Protein AF-A0A2D8R700-F1 (afdb_monomer_lite)

Sequence (104 aa):
MHGADLRAQSEELSDKLLAAKFACHVSTIKKVREHMPVAVLDDEDQALIRQCAAEKARIDQKLPKLSKSYLSRHYQVSPEAIDIELDLAGWEDPRILRKKRRAA

Secondary structure (DSSP, 8-state):
-HHHHHHHHHHHTSHHHHHHHTTS-HHHHHHHHTT---SSS-HHHHHHHHHHHHHHHHHHHHGGGGSHHHHHHHHT--HHHHHHHHHHTTPPPHHHHHHHTT--

Foldseek 3Di:
DVLVVLVVLLVCLDLVNLCVVQVHDSVQLVCLCVVHDDDSDDPVSSVVSVVSVVVSVVSVVCNVCPDLVNVCVVVVHDSVVVVVVCVVVVHDDVVVVVVVVVVD

Radius of gyration: 18.83 Å; chains: 1; bounding box: 39×27×51 Å

pLDDT: mean 87.43, std 11.7, range [47.88, 97.06]

Structure (mmCIF, N/CA/C/O backbone):
data_AF-A0A2D8R700-F1
#
_entry.id   AF-A0A2D8R700-F1
#
loop_
_atom_site.group_PDB
_atom_site.id
_atom_site.type_symbol
_atom_site.label_atom_id
_atom_site.label_alt_id
_atom_site.label_comp_id
_atom_site.label_asym_id
_atom_site.label_entity_id
_atom_site.label_seq_id
_atom_site.pdbx_PDB_ins_code
_atom_site.Cartn_x
_atom_site.Cartn_y
_atom_site.Cartn_z
_atom_site.occupancy
_atom_site.B_iso_or_equiv
_atom_site.auth_seq_id
_atom_site.auth_comp_id
_atom_site.auth_asym_id
_atom_site.auth_atom_id
_atom_site.pdbx_PDB_model_num
ATOM 1 N N . MET A 1 1 ? -3.771 -3.316 15.746 1.00 58.94 1 MET A N 1
ATOM 2 C CA . MET A 1 1 ? -2.431 -3.294 15.106 1.00 58.94 1 MET A CA 1
ATOM 3 C C . MET A 1 1 ? -2.505 -3.440 13.587 1.00 58.94 1 MET A C 1
ATOM 5 O O . MET A 1 1 ? -2.155 -2.492 12.900 1.00 58.94 1 MET A O 1
ATOM 9 N N . HIS A 1 2 ? -3.124 -4.501 13.061 1.00 75.69 2 HIS A N 1
ATOM 10 C CA . HIS A 1 2 ? -3.168 -4.803 11.620 1.00 75.69 2 HIS A CA 1
ATOM 11 C C . HIS A 1 2 ? -3.543 -3.638 10.675 1.00 75.69 2 HIS A C 1
ATOM 13 O O . HIS A 1 2 ? -2.902 -3.438 9.652 1.00 75.69 2 HIS A O 1
ATOM 19 N N . GLY A 1 3 ? -4.551 -2.819 11.003 1.00 78.62 3 GLY A N 1
ATOM 20 C CA . GLY A 1 3 ? -4.983 -1.725 10.119 1.00 78.62 3 GLY A CA 1
ATOM 21 C C . GLY A 1 3 ? -4.029 -0.524 10.029 1.00 78.62 3 GLY A C 1
ATOM 22 O O . GLY A 1 3 ? -4.140 0.261 9.088 1.00 78.62 3 GLY A O 1
ATOM 23 N N . ALA A 1 4 ? -3.134 -0.330 11.004 1.00 78.19 4 ALA A N 1
ATOM 24 C CA . ALA A 1 4 ? -2.092 0.698 10.936 1.00 78.19 4 ALA A CA 1
ATOM 25 C C . ALA A 1 4 ? -0.901 0.195 10.110 1.00 78.19 4 ALA A C 1
ATOM 27 O O . ALA A 1 4 ? -0.426 0.914 9.234 1.00 78.19 4 ALA A O 1
ATOM 28 N N . ASP A 1 5 ? -0.515 -1.064 10.316 1.00 84.56 5 ASP A N 1
ATOM 29 C CA . ASP A 1 5 ? 0.558 -1.723 9.567 1.00 84.56 5 ASP A CA 1
ATOM 30 C C . ASP A 1 5 ? 0.207 -1.827 8.081 1.00 84.56 5 ASP A C 1
ATOM 32 O O . ASP A 1 5 ? 1.002 -1.455 7.226 1.00 84.56 5 ASP A O 1
ATOM 36 N N . LEU A 1 6 ? -1.030 -2.217 7.758 1.00 87.12 6 LEU A N 1
ATOM 37 C CA . LEU A 1 6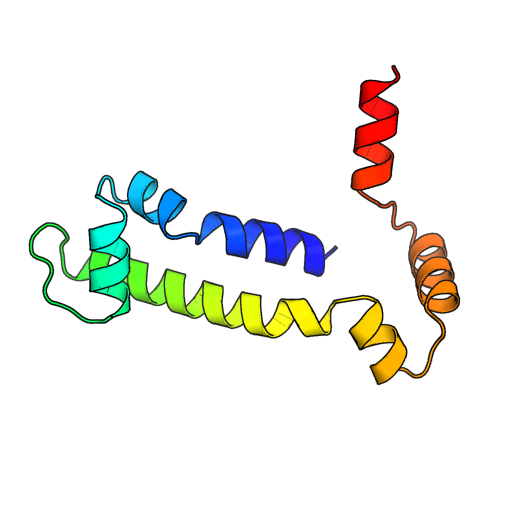 ? -1.523 -2.233 6.380 1.00 87.12 6 LEU A CA 1
ATOM 38 C C . LEU A 1 6 ? -1.504 -0.839 5.732 1.00 87.12 6 LEU A C 1
ATOM 40 O O . LEU A 1 6 ? -1.219 -0.717 4.546 1.00 87.12 6 LEU A O 1
ATOM 44 N N . ARG A 1 7 ? -1.775 0.232 6.491 1.00 86.06 7 ARG A N 1
ATOM 45 C CA . ARG A 1 7 ? -1.657 1.602 5.964 1.00 86.06 7 ARG A CA 1
ATOM 46 C C . ARG A 1 7 ? -0.208 1.958 5.652 1.00 86.06 7 ARG A C 1
ATOM 48 O O . ARG A 1 7 ? 0.037 2.545 4.606 1.00 86.06 7 ARG A O 1
ATOM 55 N N . ALA A 1 8 ? 0.729 1.588 6.524 1.00 87.81 8 ALA A N 1
ATOM 56 C CA . ALA A 1 8 ? 2.153 1.787 6.271 1.00 87.81 8 ALA A CA 1
ATOM 57 C C . ALA A 1 8 ? 2.622 0.990 5.041 1.00 87.81 8 ALA A C 1
ATOM 59 O O . ALA A 1 8 ? 3.255 1.561 4.162 1.00 87.81 8 ALA A O 1
ATOM 60 N N . GLN A 1 9 ? 2.216 -0.278 4.919 1.00 89.81 9 GLN A N 1
ATOM 61 C CA . GLN A 1 9 ? 2.523 -1.116 3.754 1.00 89.81 9 GLN A CA 1
ATOM 62 C C . GLN A 1 9 ? 1.942 -0.539 2.452 1.00 89.81 9 GLN A C 1
ATOM 64 O O . GLN A 1 9 ? 2.635 -0.490 1.442 1.00 89.81 9 GLN A O 1
ATOM 69 N N . SER A 1 10 ? 0.691 -0.058 2.455 1.00 91.44 10 SER A N 1
ATOM 70 C CA . SER A 1 10 ? 0.104 0.590 1.267 1.00 91.44 10 SER A CA 1
ATOM 71 C C . SER A 1 10 ? 0.867 1.860 0.868 1.00 91.44 10 SER A C 1
ATOM 73 O O . SER A 1 10 ? 1.086 2.099 -0.322 1.00 91.44 10 SER A O 1
ATOM 75 N N . GLU A 1 11 ? 1.320 2.650 1.848 1.00 91.56 11 GLU A N 1
ATOM 76 C CA . GLU A 1 11 ? 2.130 3.847 1.603 1.00 91.56 11 GLU A CA 1
ATOM 77 C C . GLU A 1 11 ? 3.499 3.490 1.005 1.00 91.56 11 GLU A C 1
ATOM 79 O O . GLU A 1 11 ? 3.914 4.111 0.026 1.00 91.56 11 GLU A O 1
ATOM 84 N N . GLU A 1 12 ? 4.167 2.454 1.527 1.00 92.31 12 GLU A N 1
ATOM 85 C CA . GLU A 1 12 ? 5.439 1.929 1.003 1.00 92.31 12 GLU A CA 1
ATOM 86 C C . GLU A 1 12 ? 5.345 1.473 -0.459 1.00 92.31 12 GLU A C 1
ATOM 88 O O . GLU A 1 12 ? 6.316 1.589 -1.209 1.00 92.31 12 GLU A O 1
ATOM 93 N N . LEU A 1 13 ? 4.164 1.013 -0.879 1.00 94.00 13 LEU A N 1
ATOM 94 C CA . LEU A 1 13 ? 3.863 0.600 -2.250 1.00 94.00 13 LEU A CA 1
ATOM 95 C C . LEU A 1 13 ? 3.350 1.751 -3.137 1.00 94.00 13 LEU A C 1
ATOM 97 O O . LEU A 1 13 ? 2.888 1.515 -4.254 1.00 94.00 13 LEU A O 1
ATOM 101 N N . SER A 1 14 ? 3.391 3.000 -2.667 1.00 93.62 14 SER A N 1
ATOM 102 C CA . SER A 1 14 ? 2.985 4.160 -3.465 1.00 93.62 14 SER A CA 1
ATOM 103 C C . SER A 1 14 ? 3.875 4.356 -4.697 1.00 93.62 14 SER A C 1
ATOM 105 O O . SER A 1 14 ? 5.084 4.124 -4.660 1.00 93.62 14 SER A O 1
ATOM 107 N N . ASP A 1 15 ? 3.297 4.885 -5.783 1.00 94.50 15 ASP A N 1
ATOM 108 C CA . ASP A 1 15 ? 4.033 5.121 -7.036 1.00 94.50 15 ASP A CA 1
ATOM 109 C C . ASP A 1 15 ? 5.289 5.982 -6.827 1.00 94.50 15 ASP A C 1
ATOM 111 O O . ASP A 1 15 ? 6.286 5.807 -7.520 1.00 94.50 15 ASP A O 1
ATOM 115 N N . LYS A 1 16 ? 5.254 6.907 -5.859 1.00 95.25 16 LYS A N 1
ATOM 116 C CA . LYS A 1 16 ? 6.386 7.772 -5.516 1.00 95.25 16 LYS A CA 1
ATOM 117 C C . LYS A 1 16 ? 7.548 6.981 -4.913 1.00 95.25 16 LYS A C 1
ATOM 119 O O . LYS A 1 16 ? 8.694 7.213 -5.292 1.00 95.25 16 LYS A O 1
ATOM 124 N N . LEU A 1 17 ? 7.266 6.081 -3.971 1.00 95.56 17 LEU A N 1
ATOM 125 C CA . LEU A 1 17 ? 8.303 5.285 -3.314 1.00 95.56 17 LEU A CA 1
ATOM 126 C C . LEU A 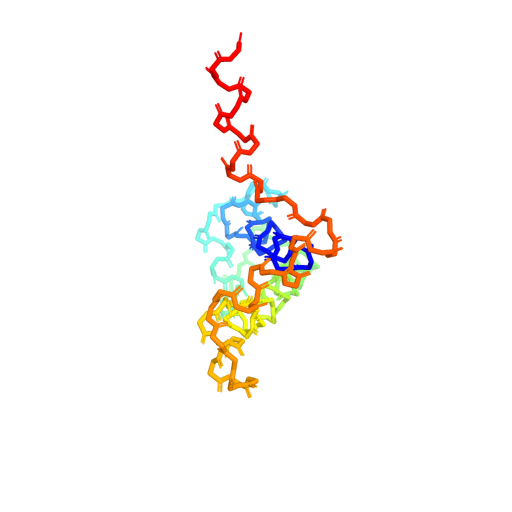1 17 ? 8.811 4.163 -4.216 1.00 95.56 17 LEU A C 1
ATOM 128 O O . LEU A 1 17 ? 10.014 3.913 -4.237 1.00 95.56 17 LEU A O 1
ATOM 132 N N . LEU A 1 18 ? 7.935 3.555 -5.020 1.00 95.88 18 LEU A N 1
ATOM 133 C CA . LEU A 1 18 ? 8.353 2.613 -6.056 1.00 95.88 18 LEU A CA 1
ATOM 134 C C . LEU A 1 18 ? 9.253 3.301 -7.089 1.00 95.88 18 LEU A C 1
ATOM 136 O O . LEU A 1 18 ? 10.333 2.800 -7.372 1.00 95.88 18 LEU A O 1
ATOM 140 N N . ALA A 1 19 ? 8.887 4.490 -7.576 1.00 95.81 19 ALA A N 1
ATOM 141 C CA . ALA A 1 19 ? 9.726 5.248 -8.505 1.00 95.81 19 ALA A CA 1
ATOM 142 C C . ALA A 1 19 ? 11.128 5.520 -7.936 1.00 95.81 19 ALA A C 1
ATOM 144 O O . ALA A 1 19 ? 12.123 5.324 -8.629 1.00 95.81 19 ALA A O 1
ATOM 145 N N . ALA A 1 20 ? 11.214 5.895 -6.655 1.00 95.88 20 ALA A N 1
ATOM 146 C CA . ALA A 1 20 ? 12.492 6.072 -5.973 1.00 95.88 20 ALA A CA 1
ATOM 147 C C . ALA A 1 20 ? 13.290 4.758 -5.853 1.00 95.88 20 ALA A C 1
ATOM 149 O O . ALA A 1 20 ? 14.495 4.767 -6.086 1.00 95.88 20 ALA A O 1
ATOM 150 N N . LYS A 1 21 ? 12.636 3.634 -5.521 1.00 94.88 21 LYS A N 1
ATOM 151 C CA . LYS A 1 21 ? 13.282 2.312 -5.399 1.00 94.88 21 LYS A CA 1
ATOM 152 C C . LYS A 1 21 ? 13.828 1.793 -6.730 1.00 94.88 21 LYS A C 1
ATOM 154 O O . LYS A 1 21 ? 14.950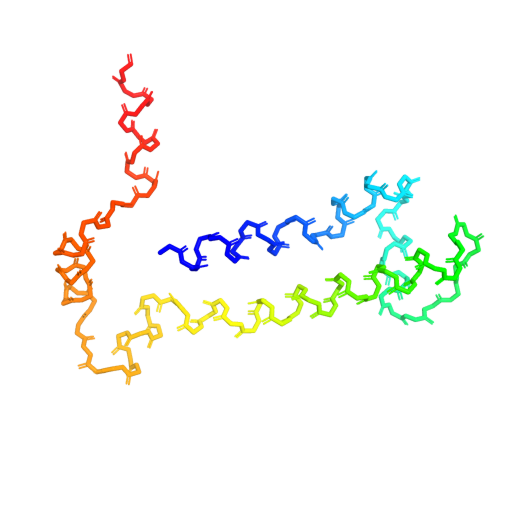 1.309 -6.760 1.00 94.88 21 LYS A O 1
ATOM 159 N N . PHE A 1 22 ? 13.062 1.932 -7.809 1.00 95.00 22 PHE A N 1
ATOM 160 C CA . PHE A 1 22 ? 13.452 1.513 -9.161 1.00 95.00 22 PHE A CA 1
ATOM 161 C C . PHE A 1 22 ? 14.235 2.596 -9.922 1.00 95.00 22 PHE A C 1
ATOM 163 O O . PHE A 1 22 ? 14.397 2.500 -11.134 1.00 95.00 22 PHE A O 1
ATOM 170 N N . ALA A 1 23 ? 14.671 3.661 -9.234 1.00 95.00 23 ALA A N 1
ATOM 171 C CA . ALA A 1 23 ? 15.435 4.774 -9.803 1.00 95.00 23 ALA A CA 1
ATOM 172 C C . ALA A 1 23 ? 14.850 5.331 -11.120 1.00 95.00 23 ALA A C 1
ATOM 174 O O . ALA A 1 23 ? 15.577 5.683 -12.049 1.00 95.00 23 ALA A O 1
ATOM 175 N N . CYS A 1 24 ? 13.521 5.426 -11.207 1.00 95.12 24 CYS A N 1
ATOM 176 C CA . CYS A 1 24 ? 12.816 5.861 -12.408 1.00 95.12 24 CYS A CA 1
ATOM 177 C C . CYS A 1 24 ? 11.807 6.977 -12.105 1.00 95.12 24 CYS A C 1
ATOM 179 O O . CYS A 1 24 ? 11.576 7.366 -10.960 1.00 95.12 24 CYS A O 1
ATOM 181 N N . HIS A 1 25 ? 11.200 7.538 -13.150 1.00 96.50 25 HIS A N 1
ATOM 182 C CA . HIS A 1 25 ? 10.177 8.564 -12.981 1.00 96.50 25 HIS A CA 1
ATOM 183 C C . HIS A 1 25 ? 8.828 7.943 -12.583 1.00 96.50 25 HIS A C 1
ATOM 185 O O . HIS A 1 25 ? 8.464 6.860 -13.037 1.00 96.50 25 HIS A O 1
ATOM 191 N N . VAL A 1 26 ? 8.016 8.666 -11.807 1.00 96.56 26 VAL A N 1
ATOM 192 C CA . VAL A 1 26 ? 6.680 8.207 -11.367 1.00 96.56 26 VAL A CA 1
ATOM 193 C C . VAL A 1 26 ? 5.770 7.840 -12.548 1.00 96.56 26 VAL A C 1
ATOM 195 O O . VAL A 1 26 ? 4.967 6.914 -12.458 1.00 96.56 26 VAL A O 1
ATOM 198 N N . SER A 1 27 ? 5.905 8.531 -13.684 1.00 96.44 27 SER A N 1
ATOM 199 C CA . SER A 1 27 ? 5.160 8.184 -14.904 1.00 96.44 27 SER A CA 1
ATOM 200 C C . SER A 1 27 ? 5.535 6.811 -15.468 1.00 96.44 27 SER A C 1
ATOM 202 O O . SER A 1 27 ? 4.676 6.162 -16.058 1.00 96.44 27 SER A O 1
ATOM 204 N N . THR A 1 28 ? 6.770 6.343 -15.266 1.00 95.94 28 THR A N 1
ATOM 205 C CA . THR A 1 28 ? 7.205 4.996 -15.652 1.00 95.94 28 THR A CA 1
ATOM 206 C C . THR A 1 28 ? 6.462 3.947 -14.835 1.00 95.94 28 THR A C 1
ATOM 208 O O . THR A 1 28 ? 5.870 3.047 -15.420 1.00 95.94 28 THR A O 1
ATOM 211 N N . ILE A 1 29 ? 6.383 4.113 -13.509 1.00 97.06 29 ILE A N 1
ATOM 212 C CA . ILE A 1 29 ? 5.609 3.213 -12.636 1.00 97.06 29 ILE A CA 1
ATOM 213 C C . ILE A 1 29 ? 4.147 3.125 -13.094 1.00 97.06 29 ILE A C 1
ATOM 215 O O . ILE A 1 29 ? 3.610 2.028 -13.239 1.00 97.06 29 ILE A O 1
ATOM 219 N N . LYS A 1 30 ? 3.514 4.266 -13.397 1.00 96.06 30 LYS A N 1
ATOM 220 C CA . LYS A 1 30 ? 2.130 4.300 -13.903 1.00 96.06 30 LYS A CA 1
ATOM 221 C C . LYS A 1 30 ? 1.970 3.539 -15.220 1.00 96.06 30 LYS A C 1
ATOM 223 O O . LYS A 1 30 ? 1.062 2.725 -15.337 1.00 96.06 30 LYS A O 1
ATOM 228 N N . LYS A 1 31 ? 2.888 3.735 -16.172 1.00 96.62 31 LYS A N 1
ATOM 229 C CA . LYS A 1 31 ? 2.893 2.992 -17.441 1.00 96.62 31 LYS A CA 1
ATOM 230 C C . LYS A 1 31 ? 3.010 1.486 -17.226 1.00 96.62 31 LYS A C 1
ATOM 232 O O . LYS A 1 31 ? 2.226 0.737 -17.798 1.00 96.62 31 LYS A O 1
ATOM 237 N N . VAL A 1 32 ? 3.931 1.045 -16.367 1.00 96.19 32 VAL A N 1
ATOM 238 C CA . VAL A 1 32 ? 4.106 -0.382 -16.054 1.00 96.19 32 VAL A CA 1
ATOM 239 C C . VAL A 1 32 ? 2.832 -0.983 -15.455 1.00 96.19 32 VAL A C 1
ATOM 241 O O . VAL A 1 32 ? 2.430 -2.082 -15.849 1.00 96.19 32 VAL A O 1
ATOM 244 N N . ARG A 1 33 ? 2.171 -0.252 -14.545 1.00 94.31 33 ARG A N 1
ATOM 245 C CA . ARG A 1 33 ? 0.886 -0.642 -13.940 1.00 94.31 33 ARG A CA 1
ATOM 246 C C . ARG A 1 33 ? -0.247 -0.751 -14.959 1.00 94.31 33 ARG A C 1
ATOM 248 O O . ARG A 1 33 ? -1.097 -1.620 -14.826 1.00 94.31 33 ARG A O 1
ATOM 255 N N . GLU A 1 34 ? -0.248 0.114 -15.965 1.00 94.38 34 GLU A N 1
ATOM 256 C CA . GLU A 1 34 ? -1.231 0.135 -17.056 1.00 94.38 34 GLU A CA 1
ATOM 257 C C . GLU A 1 34 ? -0.857 -0.810 -18.211 1.00 94.38 34 GLU A C 1
ATOM 259 O O . GLU A 1 34 ? -1.482 -0.771 -19.267 1.00 94.38 34 GLU A O 1
ATOM 264 N N . HIS A 1 35 ? 0.155 -1.668 -18.021 1.00 93.38 35 HIS A N 1
ATOM 265 C CA . HIS A 1 35 ? 0.676 -2.582 -19.043 1.00 93.38 35 HIS A CA 1
ATOM 266 C C . HIS A 1 35 ? 1.119 -1.876 -20.337 1.00 93.38 35 HIS A C 1
ATOM 268 O O . HIS A 1 35 ? 1.139 -2.474 -21.412 1.00 93.38 35 HIS A O 1
ATOM 274 N N . MET A 1 36 ? 1.509 -0.604 -20.240 1.00 94.62 36 MET A N 1
ATOM 275 C CA . MET A 1 36 ? 2.075 0.132 -21.362 1.00 94.62 36 MET A CA 1
ATOM 276 C C . MET A 1 36 ? 3.545 -0.245 -21.600 1.00 94.62 36 MET A C 1
ATOM 278 O O . MET A 1 36 ? 4.257 -0.566 -20.644 1.00 94.62 36 MET A O 1
ATOM 282 N N . PRO A 1 37 ? 4.036 -0.122 -22.847 1.00 90.44 37 PRO A N 1
ATOM 283 C CA . PRO A 1 37 ? 5.444 -0.333 -23.163 1.00 90.44 37 PRO A CA 1
ATOM 284 C C . PRO A 1 37 ? 6.372 0.610 -22.385 1.00 90.44 37 PRO A C 1
ATOM 286 O O . PRO A 1 37 ? 6.192 1.835 -22.380 1.00 90.44 37 PRO A O 1
ATOM 289 N N . VAL A 1 38 ? 7.400 0.032 -21.763 1.00 93.44 38 VAL A N 1
ATOM 290 C CA . VAL A 1 38 ? 8.465 0.730 -21.037 1.00 93.44 38 VAL A CA 1
ATOM 291 C C . VAL A 1 38 ? 9.799 0.096 -21.421 1.00 93.44 38 VAL A C 1
ATOM 293 O O . VAL A 1 38 ? 9.939 -1.115 -21.353 1.00 93.44 38 VAL A O 1
ATOM 296 N N . ALA A 1 39 ? 10.766 0.917 -21.835 1.00 91.06 39 ALA A N 1
ATOM 297 C CA . ALA A 1 39 ? 12.097 0.455 -22.252 1.00 91.06 39 ALA A CA 1
ATOM 298 C C . ALA A 1 39 ? 13.197 0.723 -21.209 1.00 91.06 39 ALA A C 1
ATOM 300 O O . ALA A 1 39 ? 14.316 0.256 -21.360 1.00 91.06 39 ALA A O 1
ATOM 301 N N . VAL A 1 40 ? 12.899 1.519 -20.175 1.00 92.31 40 VAL A N 1
ATOM 302 C CA . VAL A 1 40 ? 13.878 1.938 -19.152 1.00 92.31 40 VAL A CA 1
ATOM 303 C C . VAL A 1 40 ? 14.001 0.958 -17.982 1.00 92.31 40 VAL A C 1
ATOM 305 O O . VAL A 1 40 ? 14.822 1.181 -17.104 1.00 92.31 40 VAL A O 1
ATOM 308 N N . LEU A 1 41 ? 13.167 -0.080 -17.954 1.00 93.56 41 LEU A N 1
ATOM 309 C CA . LEU A 1 41 ? 13.152 -1.1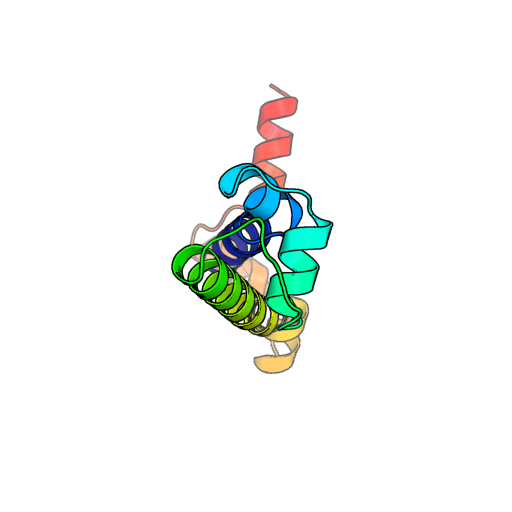38 -16.947 1.00 93.56 41 LEU A CA 1
ATOM 310 C C . LEU A 1 41 ? 13.120 -2.475 -17.677 1.00 93.56 41 LEU A C 1
ATOM 312 O O . LEU A 1 41 ? 12.445 -2.583 -18.706 1.00 93.56 41 LEU A O 1
ATOM 316 N N . ASP A 1 42 ? 13.811 -3.472 -17.140 1.00 95.44 42 ASP A N 1
ATOM 317 C CA . ASP A 1 42 ? 13.731 -4.832 -17.660 1.00 95.44 42 ASP A CA 1
ATOM 318 C C . ASP A 1 42 ? 12.386 -5.497 -17.316 1.00 95.44 42 ASP A C 1
ATOM 320 O O . ASP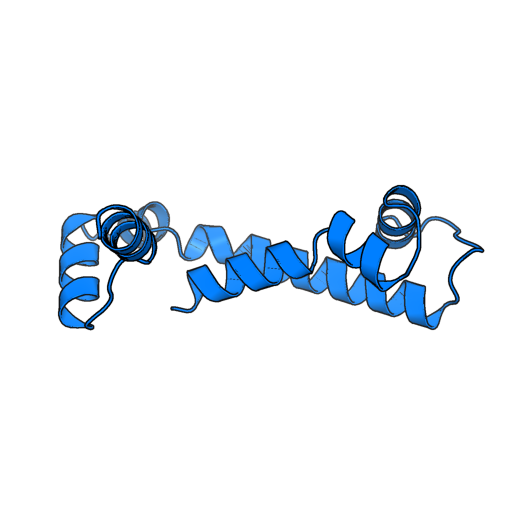 A 1 42 ? 11.531 -4.941 -16.616 1.00 95.44 42 ASP A O 1
ATOM 324 N N . ASP A 1 43 ? 12.162 -6.684 -17.874 1.00 94.19 43 ASP A N 1
ATOM 325 C CA . ASP A 1 43 ? 10.903 -7.405 -17.698 1.00 94.19 43 ASP A CA 1
ATOM 326 C C . ASP A 1 43 ? 10.685 -7.870 -16.250 1.00 94.19 43 ASP A C 1
ATOM 328 O O . ASP A 1 43 ? 9.535 -7.950 -15.803 1.00 94.19 43 ASP A O 1
ATOM 332 N N . GLU A 1 44 ? 11.761 -8.143 -15.504 1.00 96.44 44 GLU A N 1
ATOM 333 C CA . GLU A 1 44 ? 11.696 -8.577 -14.106 1.00 96.44 44 GLU A CA 1
ATOM 334 C C . GLU A 1 44 ? 11.243 -7.428 -13.199 1.00 96.44 44 GLU A C 1
ATOM 336 O O . GLU A 1 44 ? 10.280 -7.581 -12.440 1.00 96.44 44 GLU A O 1
ATOM 341 N N . ASP A 1 45 ? 11.843 -6.248 -13.349 1.00 95.81 45 ASP A N 1
ATOM 342 C CA . ASP A 1 45 ? 11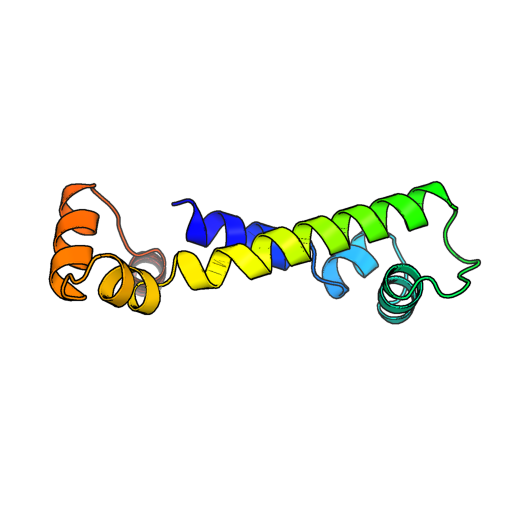.449 -5.024 -12.656 1.00 95.81 45 ASP A CA 1
ATOM 343 C C . ASP A 1 45 ? 10.006 -4.646 -12.991 1.00 95.81 45 ASP A C 1
ATOM 345 O O . ASP A 1 45 ? 9.202 -4.322 -12.108 1.00 95.81 45 ASP A O 1
ATOM 349 N N . GLN A 1 46 ? 9.631 -4.732 -14.271 1.00 96.62 46 GLN A N 1
ATOM 350 C CA . GLN A 1 46 ? 8.259 -4.471 -14.691 1.00 96.62 46 GLN A CA 1
ATOM 351 C C . GLN A 1 46 ? 7.267 -5.460 -14.066 1.00 96.62 46 GLN A C 1
ATOM 353 O O . GLN A 1 46 ? 6.174 -5.059 -13.647 1.00 96.62 46 GLN A O 1
ATOM 358 N N . ALA A 1 47 ? 7.619 -6.744 -13.982 1.00 96.44 47 ALA A N 1
ATOM 359 C CA . ALA A 1 47 ? 6.800 -7.750 -13.318 1.00 96.44 47 ALA A CA 1
ATOM 360 C C . ALA A 1 47 ? 6.677 -7.473 -11.812 1.00 96.44 47 ALA A C 1
ATOM 362 O O . ALA A 1 47 ? 5.566 -7.519 -11.273 1.00 96.44 47 ALA A O 1
ATOM 363 N N . LEU A 1 48 ? 7.775 -7.116 -11.144 1.00 96.94 48 LEU A N 1
ATOM 364 C CA . LEU A 1 48 ? 7.791 -6.817 -9.715 1.00 96.94 48 LEU A CA 1
ATOM 365 C C . LEU A 1 48 ? 6.946 -5.581 -9.380 1.00 96.94 48 LEU A C 1
ATOM 367 O O . LEU A 1 48 ? 6.135 -5.621 -8.456 1.00 96.94 48 LEU A O 1
ATOM 371 N N . ILE A 1 49 ? 7.037 -4.509 -10.171 1.00 96.12 49 ILE A N 1
ATOM 372 C CA . ILE A 1 49 ? 6.188 -3.316 -10.005 1.00 96.12 49 ILE A CA 1
ATOM 373 C C . ILE A 1 49 ? 4.702 -3.676 -10.115 1.00 96.12 49 ILE A C 1
ATOM 375 O O . ILE A 1 49 ? 3.884 -3.186 -9.329 1.00 96.12 49 ILE A O 1
ATOM 379 N N . ARG A 1 50 ? 4.328 -4.546 -11.061 1.00 96.44 50 ARG A N 1
ATOM 380 C CA . ARG A 1 50 ? 2.937 -5.012 -11.199 1.00 96.44 50 ARG A CA 1
ATOM 381 C C . ARG A 1 50 ? 2.493 -5.817 -9.978 1.00 96.44 50 ARG A C 1
ATOM 383 O O . ARG A 1 50 ? 1.379 -5.607 -9.500 1.00 96.44 50 ARG A O 1
ATOM 390 N N . GLN A 1 51 ? 3.356 -6.674 -9.432 1.00 96.69 51 GLN A N 1
ATOM 391 C CA . GLN A 1 51 ? 3.078 -7.402 -8.188 1.00 96.69 51 GLN A CA 1
ATOM 392 C C . GLN A 1 51 ? 2.894 -6.444 -7.003 1.00 96.69 51 GLN A C 1
ATOM 394 O O . GLN A 1 51 ? 1.913 -6.565 -6.269 1.00 96.69 51 GLN A O 1
ATOM 399 N N . CYS A 1 52 ? 3.761 -5.437 -6.859 1.00 95.81 52 CYS A N 1
ATOM 400 C CA . CYS A 1 52 ? 3.624 -4.390 -5.844 1.00 95.81 52 CYS A CA 1
ATOM 401 C C . CYS A 1 52 ? 2.294 -3.635 -5.972 1.00 95.81 52 CYS A C 1
ATOM 403 O O . CYS A 1 52 ? 1.613 -3.395 -4.975 1.00 95.81 52 CYS A O 1
ATOM 405 N N . ALA A 1 53 ? 1.886 -3.291 -7.195 1.00 94.50 53 ALA A N 1
ATOM 406 C CA . ALA A 1 53 ? 0.619 -2.613 -7.440 1.00 94.50 53 ALA A CA 1
ATOM 407 C C . ALA A 1 53 ? -0.597 -3.496 -7.114 1.00 94.50 53 ALA A C 1
ATOM 409 O O . ALA A 1 53 ? -1.568 -3.009 -6.529 1.00 94.50 53 ALA A O 1
ATOM 410 N N . ALA A 1 54 ? -0.540 -4.787 -7.452 1.00 94.81 54 ALA A N 1
ATOM 411 C CA . ALA A 1 54 ? -1.577 -5.754 -7.102 1.00 94.81 54 ALA A CA 1
ATOM 412 C C . ALA A 1 54 ? -1.701 -5.923 -5.580 1.00 94.81 54 ALA A C 1
ATOM 414 O O . ALA A 1 54 ? -2.809 -5.916 -5.037 1.00 94.81 54 ALA A O 1
ATOM 415 N N . GLU A 1 55 ? -0.571 -5.996 -4.876 1.00 95.44 55 GLU A N 1
ATOM 416 C CA . GLU A 1 55 ? -0.546 -6.095 -3.420 1.00 95.44 55 GLU A CA 1
ATOM 417 C C . GLU A 1 55 ? -1.095 -4.826 -2.759 1.00 95.44 55 GLU A C 1
ATOM 419 O O . GLU A 1 55 ? -1.942 -4.907 -1.868 1.00 95.44 55 GLU A O 1
ATOM 424 N N . LYS A 1 56 ? -0.728 -3.643 -3.263 1.00 93.94 56 LYS A N 1
ATOM 425 C CA . LYS A 1 56 ? -1.313 -2.381 -2.801 1.00 93.94 56 LYS A CA 1
ATOM 426 C C . LYS A 1 56 ? -2.831 -2.368 -2.972 1.00 93.94 56 LYS A C 1
ATOM 428 O O . LYS A 1 56 ? -3.547 -2.026 -2.035 1.00 93.94 56 LYS A O 1
ATOM 433 N N . ALA A 1 57 ? -3.335 -2.781 -4.136 1.00 93.50 57 ALA A N 1
ATOM 434 C CA . ALA A 1 57 ? -4.773 -2.854 -4.386 1.00 93.50 57 ALA A CA 1
ATOM 435 C C . ALA A 1 57 ? -5.475 -3.820 -3.415 1.00 93.50 57 ALA A C 1
ATOM 437 O O . ALA A 1 57 ? -6.539 -3.500 -2.880 1.00 93.50 57 ALA A O 1
ATOM 438 N N . ARG A 1 58 ? -4.859 -4.974 -3.123 1.00 94.31 58 ARG A N 1
ATOM 439 C CA . ARG A 1 58 ? -5.353 -5.938 -2.128 1.00 94.31 58 ARG A CA 1
ATOM 440 C C . ARG A 1 58 ? -5.437 -5.320 -0.731 1.00 94.31 58 ARG A C 1
ATOM 442 O O . ARG A 1 58 ? -6.418 -5.545 -0.019 1.00 94.31 58 ARG A O 1
ATOM 449 N N . ILE A 1 59 ? -4.426 -4.555 -0.328 1.00 92.75 59 ILE A N 1
ATOM 450 C CA . ILE A 1 59 ? -4.397 -3.858 0.962 1.00 92.75 59 ILE A CA 1
ATOM 451 C C . ILE A 1 59 ? -5.475 -2.767 1.010 1.00 92.75 59 ILE A C 1
ATOM 453 O O . ILE A 1 59 ? -6.265 -2.725 1.957 1.00 92.75 59 ILE A O 1
ATOM 457 N N . ASP A 1 60 ? -5.564 -1.936 -0.026 1.00 90.38 60 ASP A N 1
ATOM 458 C CA . ASP A 1 60 ? -6.520 -0.828 -0.108 1.00 90.38 60 ASP A CA 1
ATOM 459 C C . ASP A 1 60 ? -7.976 -1.316 -0.066 1.00 90.38 60 ASP A C 1
ATOM 461 O O . ASP A 1 60 ? -8.830 -0.658 0.522 1.00 90.38 60 ASP A O 1
ATOM 465 N N . GLN A 1 61 ? -8.268 -2.509 -0.594 1.00 91.31 61 GLN A N 1
ATOM 466 C CA . GLN A 1 61 ? -9.587 -3.144 -0.465 1.00 91.31 61 GLN A CA 1
ATOM 467 C C . GLN A 1 61 ? -9.909 -3.611 0.966 1.00 91.31 61 GLN A C 1
ATOM 469 O O . GLN A 1 61 ? -11.081 -3.693 1.347 1.00 91.31 61 GLN A O 1
ATOM 474 N N . LYS A 1 62 ? -8.893 -3.942 1.772 1.00 90.00 62 LYS A N 1
ATOM 475 C CA . LYS A 1 62 ? -9.063 -4.397 3.163 1.00 90.00 62 LYS A CA 1
ATOM 476 C C . LYS A 1 62 ? -9.205 -3.239 4.141 1.00 90.00 62 LYS A C 1
ATOM 478 O O . LYS A 1 62 ? -9.973 -3.350 5.093 1.00 90.00 62 LYS A O 1
ATOM 483 N N . LEU A 1 63 ? -8.493 -2.136 3.918 1.00 87.62 63 LEU A N 1
ATOM 484 C CA . LEU A 1 63 ? -8.433 -1.009 4.854 1.00 87.62 63 LEU A CA 1
ATOM 485 C C . LEU A 1 63 ? -9.807 -0.435 5.255 1.00 87.62 63 LEU A C 1
ATOM 487 O O . LEU A 1 63 ? -10.021 -0.245 6.455 1.00 87.62 63 LEU A O 1
ATOM 491 N N . PRO A 1 64 ? -10.776 -0.222 4.339 1.00 87.38 64 PRO A N 1
ATOM 492 C CA . PRO A 1 64 ? -12.110 0.250 4.706 1.00 87.38 64 PRO A CA 1
ATOM 493 C C . PRO A 1 64 ? -12.833 -0.682 5.683 1.00 87.38 64 PRO A C 1
ATOM 495 O O . PRO A 1 64 ? -13.521 -0.204 6.586 1.00 87.38 64 PRO A O 1
ATOM 498 N N . LYS A 1 65 ? -12.619 -2.000 5.557 1.00 87.56 65 LYS A N 1
ATOM 499 C CA . LYS A 1 65 ? -13.223 -3.030 6.420 1.00 87.56 65 LYS A CA 1
ATOM 500 C C . LYS A 1 65 ? -12.637 -3.051 7.836 1.00 87.56 65 LYS A C 1
ATOM 502 O O . LYS A 1 65 ? -13.178 -3.707 8.716 1.00 87.56 65 LYS A O 1
ATOM 507 N N . LEU A 1 66 ? -11.539 -2.334 8.063 1.00 85.44 66 LEU A N 1
ATOM 508 C CA . LEU A 1 66 ? -10.896 -2.185 9.371 1.00 85.44 66 LEU A CA 1
ATOM 509 C C . LEU A 1 66 ? -11.175 -0.816 10.007 1.00 85.44 66 LEU A C 1
ATOM 511 O O . LEU A 1 66 ? -10.646 -0.507 11.073 1.00 85.44 66 LEU A O 1
ATOM 515 N N . SER A 1 67 ? -11.976 0.031 9.355 1.00 85.06 67 SER A N 1
ATOM 516 C CA . SER A 1 67 ? -12.382 1.315 9.923 1.00 85.06 67 SER A CA 1
ATOM 517 C C . SER A 1 67 ? -13.397 1.119 11.050 1.00 85.06 67 SER A C 1
ATOM 519 O O . SER A 1 67 ? -14.275 0.262 10.962 1.00 85.06 67 SER A O 1
ATOM 521 N N . LYS A 1 68 ? -13.329 1.956 12.095 1.00 86.62 68 LYS A N 1
ATOM 522 C CA . LYS A 1 68 ? -14.295 1.914 13.206 1.00 86.62 68 LYS A CA 1
ATOM 523 C C . LYS A 1 68 ? -15.740 2.062 12.713 1.00 86.62 68 LYS A C 1
ATOM 525 O O . LYS A 1 68 ? -16.628 1.380 13.208 1.00 86.62 68 LYS A O 1
ATOM 530 N N . SER A 1 69 ? -15.969 2.899 11.699 1.00 87.19 69 SER A N 1
ATOM 531 C CA . SER A 1 69 ? -17.292 3.081 11.091 1.00 87.19 69 SER A CA 1
ATOM 532 C C . SER A 1 69 ? -17.813 1.810 10.419 1.00 87.19 69 SER A C 1
ATOM 534 O O . SER A 1 69 ? -18.992 1.491 10.563 1.00 87.19 69 SER A O 1
ATOM 536 N N . TYR A 1 70 ? -16.958 1.069 9.708 1.00 90.19 70 TYR A N 1
ATOM 537 C CA . TYR A 1 70 ? -17.332 -0.231 9.158 1.00 90.19 70 TYR A CA 1
ATOM 538 C C . TYR A 1 70 ? -17.594 -1.247 10.270 1.00 90.19 70 TYR A C 1
ATOM 540 O O . TYR A 1 70 ? -18.635 -1.891 10.253 1.00 90.19 70 TYR A O 1
ATOM 548 N N . LEU A 1 71 ? -16.690 -1.362 11.248 1.00 90.06 71 LEU A N 1
ATOM 549 C CA . LEU A 1 71 ? -16.801 -2.334 12.341 1.00 90.06 71 LEU A CA 1
ATOM 550 C C . LEU A 1 71 ? -18.072 -2.111 13.172 1.00 90.06 71 LEU A C 1
ATOM 552 O O . LEU A 1 71 ? -18.793 -3.065 13.438 1.00 90.06 71 LEU A O 1
ATOM 556 N N . SER A 1 72 ? -18.394 -0.857 13.492 1.00 92.88 72 SER A N 1
ATOM 557 C CA . SER A 1 72 ? -19.620 -0.491 14.208 1.00 92.88 72 SER A CA 1
ATOM 558 C C . SER A 1 72 ? -20.875 -0.933 13.452 1.00 92.88 72 SER A C 1
ATOM 560 O O . SER A 1 72 ? -21.744 -1.584 14.026 1.00 92.88 72 SER A O 1
ATOM 562 N N . ARG A 1 73 ? -20.949 -0.669 12.140 1.00 92.75 73 ARG A N 1
ATOM 563 C CA . ARG A 1 73 ? -22.083 -1.102 11.305 1.00 92.75 73 ARG A CA 1
ATOM 564 C C . ARG A 1 73 ? -22.143 -2.617 11.130 1.00 92.75 73 ARG A C 1
ATOM 566 O O . ARG A 1 73 ? -23.225 -3.186 11.155 1.00 92.75 73 ARG A O 1
ATOM 573 N N . HIS A 1 74 ? -20.995 -3.255 10.918 1.00 92.56 74 HIS A N 1
ATOM 574 C CA . HIS A 1 74 ? -20.908 -4.678 10.607 1.00 92.56 74 HIS A CA 1
ATOM 575 C C . HIS A 1 74 ? -21.243 -5.554 11.816 1.00 92.56 74 HIS A C 1
ATOM 577 O O . HIS A 1 74 ? -21.991 -6.515 11.677 1.00 92.56 74 HIS A O 1
ATOM 583 N N . TYR A 1 75 ? -20.735 -5.193 12.996 1.00 91.69 75 TYR A N 1
ATOM 584 C CA . TYR A 1 75 ? -20.980 -5.921 14.241 1.00 91.69 75 TYR A CA 1
ATOM 585 C C . TYR A 1 75 ? -22.164 -5.373 15.048 1.00 91.69 75 TYR A C 1
ATOM 587 O O . TYR A 1 75 ? -22.477 -5.922 16.096 1.00 91.69 75 TYR A O 1
ATOM 595 N N . GLN A 1 76 ? -22.831 -4.318 14.564 1.00 92.75 76 GLN A N 1
ATOM 596 C CA . GLN A 1 76 ? -23.966 -3.665 15.234 1.00 92.75 76 GLN A CA 1
ATOM 597 C C . GLN A 1 76 ? -23.642 -3.202 16.663 1.00 92.75 76 GLN A C 1
ATOM 599 O O . GLN A 1 76 ? -24.472 -3.263 17.566 1.00 92.75 76 GLN A O 1
ATOM 604 N N . VAL A 1 77 ? -22.417 -2.718 16.860 1.00 93.44 77 VAL A N 1
ATOM 605 C CA . VAL A 1 77 ? -21.933 -2.192 18.140 1.00 93.44 77 VAL A CA 1
ATOM 606 C C . VAL A 1 77 ? -21.719 -0.691 18.044 1.00 93.44 77 VAL A C 1
ATOM 608 O O . VAL A 1 77 ? -21.442 -0.156 16.963 1.00 93.44 77 VAL A O 1
ATOM 611 N N . SER A 1 78 ? -21.827 0.009 19.171 1.00 91.06 78 SER A N 1
ATOM 612 C CA . SER A 1 78 ? -21.534 1.437 19.188 1.00 91.06 78 SER A CA 1
ATOM 613 C C . SER A 1 78 ? -20.028 1.690 18.999 1.00 91.06 78 SER A C 1
ATOM 615 O O . SER A 1 78 ? -19.202 0.841 19.355 1.00 91.06 78 SER A O 1
ATOM 617 N N . PRO A 1 79 ? -19.634 2.845 18.437 1.00 87.38 79 PRO A N 1
ATOM 618 C CA . PRO A 1 79 ? -18.233 3.256 18.373 1.00 87.38 79 PRO A CA 1
ATOM 619 C C . PRO A 1 79 ? -17.524 3.228 19.736 1.00 87.38 79 PRO A C 1
ATOM 621 O O . PRO A 1 79 ? -16.347 2.881 19.789 1.00 87.38 79 PRO A O 1
ATOM 624 N N . GLU A 1 80 ? -18.242 3.547 20.815 1.00 89.19 80 GLU A N 1
ATOM 625 C CA . GLU A 1 80 ? -17.741 3.563 22.194 1.00 89.19 80 GLU A CA 1
ATOM 626 C C . GLU A 1 80 ? -17.467 2.149 22.717 1.00 89.19 80 GLU A C 1
ATOM 628 O O . GLU A 1 80 ? -16.457 1.930 23.374 1.00 89.19 80 GLU A O 1
ATOM 633 N N . ALA A 1 81 ? -18.315 1.168 22.387 1.00 89.81 81 ALA A N 1
ATOM 634 C CA . ALA A 1 81 ? -18.068 -0.230 22.744 1.00 89.81 81 ALA A CA 1
ATOM 635 C C . ALA A 1 81 ? -16.787 -0.765 22.081 1.00 89.81 81 ALA A C 1
ATOM 637 O O . ALA A 1 81 ? -16.042 -1.527 22.691 1.00 89.81 81 ALA A O 1
ATOM 638 N N . ILE A 1 82 ? -16.499 -0.321 20.851 1.00 89.31 82 ILE A N 1
ATOM 639 C CA . ILE A 1 82 ? -15.238 -0.638 20.168 1.00 89.31 82 ILE A CA 1
ATOM 640 C C . ILE A 1 82 ? -14.051 0.005 20.893 1.00 89.31 82 ILE A C 1
ATOM 642 O O . ILE A 1 82 ? -13.011 -0.632 21.004 1.00 89.31 82 ILE A O 1
ATOM 646 N N . ASP A 1 83 ? -14.182 1.245 21.373 1.00 87.75 83 ASP A N 1
ATOM 647 C CA . ASP A 1 83 ? -13.117 1.901 22.145 1.00 87.75 83 ASP A CA 1
ATOM 648 C C . ASP A 1 83 ? -12.840 1.189 23.463 1.00 87.75 83 ASP A C 1
ATOM 650 O O . ASP A 1 83 ? -11.684 0.913 23.758 1.00 87.75 83 ASP A O 1
ATOM 654 N N . ILE A 1 84 ? -13.886 0.810 24.200 1.00 88.25 84 ILE A N 1
ATOM 655 C CA . ILE A 1 84 ? -13.742 0.048 25.445 1.00 88.25 84 ILE A CA 1
ATOM 656 C C . ILE A 1 84 ? -13.001 -1.265 25.184 1.00 88.25 84 ILE A C 1
ATOM 658 O O . ILE A 1 84 ? -12.071 -1.594 25.911 1.00 88.25 84 ILE A O 1
ATOM 662 N N . GLU A 1 85 ? -13.372 -2.004 24.137 1.00 88.62 85 GLU A N 1
ATOM 663 C CA . GLU A 1 85 ? -12.700 -3.261 23.798 1.00 88.62 85 GLU A CA 1
ATOM 664 C C . GLU A 1 85 ? -11.231 -3.040 23.408 1.00 88.62 85 GLU A C 1
ATOM 666 O O . GLU A 1 85 ? -10.353 -3.810 23.795 1.00 88.62 85 GLU A O 1
ATOM 671 N N . LEU A 1 86 ? -10.939 -1.967 22.666 1.00 85.75 86 LEU A N 1
ATOM 672 C CA . LEU A 1 86 ? -9.567 -1.590 22.328 1.00 85.75 86 LEU A CA 1
ATOM 673 C C . LEU A 1 86 ? -8.758 -1.237 23.584 1.00 85.75 86 LEU A C 1
ATOM 675 O O . LEU A 1 86 ? -7.630 -1.710 23.718 1.00 85.75 86 LEU A O 1
ATOM 679 N N . ASP A 1 87 ? -9.336 -0.475 24.510 1.00 85.81 87 ASP A N 1
ATOM 680 C CA . ASP A 1 87 ? -8.706 -0.108 25.779 1.00 85.81 87 ASP A CA 1
ATOM 681 C C . ASP A 1 87 ? -8.450 -1.349 26.653 1.00 85.81 87 ASP A C 1
ATOM 683 O O . ASP A 1 87 ? -7.350 -1.516 27.185 1.00 85.81 87 ASP A O 1
ATOM 687 N N . LEU A 1 88 ? -9.421 -2.267 26.750 1.00 87.56 88 LEU A N 1
ATOM 688 C CA . LEU A 1 88 ? -9.286 -3.544 27.466 1.00 87.56 88 LEU A CA 1
ATOM 689 C C . LEU A 1 88 ? -8.210 -4.446 26.850 1.00 87.56 88 LEU A C 1
ATOM 691 O O . LEU A 1 88 ? -7.482 -5.127 27.571 1.00 87.56 88 LEU A O 1
ATOM 695 N N . ALA A 1 89 ? -8.067 -4.416 25.525 1.00 86.06 89 ALA A N 1
ATOM 696 C CA . ALA A 1 89 ? -6.997 -5.098 24.804 1.00 86.06 89 ALA A CA 1
ATOM 697 C C . ALA A 1 89 ? -5.626 -4.398 24.935 1.00 86.06 89 ALA A C 1
ATOM 699 O O . ALA A 1 89 ? -4.647 -4.855 24.337 1.00 86.06 89 ALA A O 1
ATOM 700 N N . GLY A 1 90 ? -5.538 -3.294 25.687 1.00 82.94 90 GLY A N 1
ATOM 701 C CA . GLY A 1 90 ? -4.312 -2.522 25.888 1.00 82.94 90 GLY A CA 1
ATOM 702 C C . GLY A 1 90 ? -3.873 -1.738 24.650 1.00 82.94 90 GLY A C 1
ATOM 703 O O . GLY A 1 90 ? -2.680 -1.486 24.465 1.00 82.94 90 GLY A O 1
ATOM 704 N N . TRP A 1 91 ? -4.802 -1.392 23.757 1.00 79.56 91 TRP A N 1
ATOM 705 C CA . TRP A 1 91 ? -4.494 -0.630 22.555 1.00 79.56 91 TRP A CA 1
ATOM 706 C C . TRP A 1 91 ? -4.471 0.874 22.841 1.00 79.56 91 TRP A C 1
ATOM 708 O O . TRP A 1 91 ? -5.473 1.465 23.218 1.00 79.56 91 TRP A O 1
ATOM 718 N N . GLU A 1 92 ? -3.339 1.521 22.564 1.00 74.50 92 GLU A N 1
ATOM 719 C CA . GLU A 1 92 ? -3.213 2.980 22.630 1.00 74.50 92 GLU A CA 1
ATOM 720 C C . GLU A 1 92 ? -3.219 3.602 21.225 1.00 74.50 92 GLU A C 1
ATOM 722 O O . GLU A 1 92 ? -2.486 3.154 20.336 1.00 74.50 92 GLU A O 1
ATOM 727 N N . ASP A 1 93 ? -3.985 4.683 21.012 1.00 70.31 93 ASP A N 1
ATOM 728 C CA . ASP A 1 93 ? -3.960 5.394 19.725 1.00 70.31 93 ASP A CA 1
ATOM 729 C C . ASP A 1 93 ? -2.568 6.024 19.490 1.00 70.31 93 ASP A C 1
ATOM 731 O O . ASP A 1 93 ? -2.161 6.945 20.216 1.00 70.31 93 ASP A O 1
ATOM 735 N N . PRO A 1 94 ? -1.846 5.633 18.418 1.00 68.56 94 PRO A N 1
ATOM 736 C CA . PRO A 1 94 ? -0.536 6.194 18.083 1.00 68.56 94 PRO A CA 1
ATOM 737 C C . PRO A 1 94 ? -0.536 7.722 17.904 1.00 68.56 94 PRO A C 1
ATOM 739 O O . PRO A 1 94 ? 0.501 8.381 18.040 1.00 68.56 94 PRO A O 1
ATOM 742 N N . ARG A 1 95 ? -1.692 8.320 17.589 1.00 66.12 95 ARG A N 1
ATOM 743 C CA . ARG A 1 95 ? -1.860 9.775 17.462 1.00 66.12 95 ARG A CA 1
ATOM 744 C C . ARG A 1 95 ? -1.832 10.482 18.815 1.00 66.12 95 ARG A C 1
ATOM 746 O O . ARG A 1 95 ? -1.325 11.603 18.889 1.00 66.12 95 ARG A O 1
ATOM 753 N N . ILE A 1 96 ? -2.321 9.836 19.873 1.00 65.94 96 ILE A N 1
ATOM 754 C CA . ILE A 1 96 ? -2.277 10.361 21.244 1.00 65.94 96 ILE A CA 1
ATOM 755 C C . ILE A 1 96 ? -0.836 10.302 21.770 1.00 65.94 96 ILE A C 1
ATOM 757 O O . ILE A 1 96 ? -0.343 11.286 22.326 1.00 65.94 96 ILE A O 1
ATOM 761 N N . LEU A 1 97 ? -0.111 9.216 21.480 1.00 60.41 97 LEU A N 1
ATOM 762 C CA . LEU A 1 97 ? 1.314 9.076 21.807 1.00 60.41 97 LEU A CA 1
ATOM 763 C C . LEU A 1 97 ? 2.189 10.148 21.138 1.00 60.41 97 LEU A C 1
ATOM 765 O O . LEU A 1 97 ? 3.048 10.752 21.785 1.00 60.41 97 LEU A O 1
ATOM 769 N N . ARG A 1 98 ? 1.945 10.451 19.855 1.00 59.62 98 ARG A N 1
ATOM 770 C CA . ARG A 1 98 ? 2.660 11.524 19.135 1.00 59.62 98 ARG A CA 1
ATOM 771 C C . ARG A 1 98 ? 2.417 12.917 19.722 1.00 59.62 98 ARG A C 1
ATOM 773 O O . ARG A 1 98 ? 3.330 13.738 19.683 1.00 59.62 98 ARG A O 1
ATOM 780 N N . LYS A 1 99 ? 1.224 13.194 20.262 1.00 56.59 99 LYS A N 1
ATOM 781 C CA . LYS A 1 99 ? 0.936 14.459 20.961 1.00 56.59 99 LYS A CA 1
ATOM 782 C C . LYS A 1 99 ? 1.664 14.544 22.303 1.00 56.59 99 LYS A C 1
ATOM 784 O O . LYS A 1 99 ? 2.281 15.570 22.564 1.00 56.59 99 LYS A O 1
ATOM 789 N N . LYS A 1 100 ? 1.661 13.471 23.105 1.00 58.66 100 LYS A N 1
ATOM 790 C CA . LYS A 1 100 ? 2.377 13.433 24.395 1.00 58.66 100 LYS A CA 1
ATOM 791 C C . LYS A 1 100 ? 3.889 13.646 24.229 1.00 58.66 100 LYS A C 1
ATOM 793 O O . LYS A 1 100 ? 4.458 14.441 24.960 1.00 58.66 100 LYS A O 1
ATOM 798 N N . ARG A 1 101 ? 4.524 13.035 23.216 1.00 56.34 101 ARG A N 1
ATOM 799 C CA . ARG A 1 101 ? 5.965 13.229 22.921 1.00 56.34 101 ARG A CA 1
ATOM 800 C C . ARG A 1 101 ? 6.344 14.611 22.377 1.00 56.34 101 ARG A C 1
ATOM 802 O O . ARG A 1 101 ? 7.526 14.900 22.309 1.00 56.34 101 ARG A O 1
ATOM 809 N N . ARG A 1 102 ? 5.387 15.427 21.921 1.00 53.75 102 ARG A N 1
ATOM 810 C CA . ARG A 1 102 ? 5.646 16.809 21.467 1.00 53.75 102 ARG A CA 1
ATOM 811 C C . ARG A 1 102 ? 5.436 17.853 22.565 1.00 53.75 102 ARG A C 1
ATOM 813 O O . ARG A 1 102 ? 5.790 19.005 22.356 1.00 53.75 102 ARG A O 1
ATOM 820 N N . ALA A 1 103 ? 4.799 17.467 23.668 1.00 52.50 103 ALA A N 1
ATOM 821 C CA . ALA A 1 103 ? 4.518 18.333 24.811 1.00 52.50 103 ALA A CA 1
ATOM 822 C C . ALA A 1 103 ? 5.521 18.148 25.969 1.00 52.50 103 ALA A C 1
ATOM 824 O O . ALA A 1 103 ? 5.433 18.874 26.954 1.00 52.50 103 ALA A O 1
ATOM 825 N N . ALA A 1 104 ? 6.432 17.179 25.846 1.00 47.88 104 ALA A N 1
ATOM 826 C CA . ALA A 1 104 ? 7.584 16.949 26.714 1.00 47.88 104 ALA A CA 1
ATOM 827 C C . ALA A 1 104 ? 8.858 17.342 25.960 1.00 47.88 104 ALA A C 1
ATOM 829 O O . ALA A 1 104 ? 9.797 17.826 26.622 1.00 47.88 104 ALA A O 1
#